Protein AF-A0A1V5KV08-F1 (afdb_monomer)

Foldseek 3Di:
DDDPQPVVVLVVVVVVCVVVDDPPDDDDDDDDDDDDDDDPVPDDDDPPDPDPPVVSVVVVVVVVVCCVVVHHPPDDDCSVPPDDPDDDDCVPPQFPCPPDPVSHDDDDDD

Structure (mmCIF, N/CA/C/O backbone):
data_AF-A0A1V5KV08-F1
#
_entry.id   AF-A0A1V5KV08-F1
#
loop_
_atom_site.group_PDB
_atom_site.id
_atom_site.type_symbol
_atom_site.label_atom_id
_atom_site.label_alt_id
_atom_site.label_comp_id
_atom_site.label_asym_id
_atom_site.label_entity_id
_atom_site.label_seq_id
_atom_site.pdbx_PDB_ins_code
_atom_site.Cartn_x
_atom_site.Cartn_y
_atom_site.Cartn_z
_atom_site.occupancy
_atom_site.B_iso_or_equiv
_atom_site.auth_seq_id
_atom_site.auth_comp_id
_atom_site.auth_asym_id
_atom_site.auth_atom_id
_atom_site.pdbx_PDB_model_num
ATOM 1 N N . MET A 1 1 ? 13.588 8.753 -2.373 1.00 74.88 1 MET A N 1
ATOM 2 C CA . MET A 1 1 ? 13.186 8.692 -3.792 1.00 74.88 1 MET A CA 1
ATOM 3 C C . MET A 1 1 ? 11.718 8.295 -3.872 1.00 74.88 1 MET A C 1
ATOM 5 O O . MET A 1 1 ? 11.296 7.537 -3.000 1.00 74.88 1 MET A O 1
ATOM 9 N N . PRO A 1 2 ? 10.944 8.788 -4.854 1.00 85.88 2 PRO A N 1
ATOM 10 C CA . PRO A 1 2 ? 9.620 8.244 -5.144 1.00 85.88 2 PRO A CA 1
ATOM 11 C C . PRO A 1 2 ? 9.732 6.748 -5.459 1.00 85.88 2 PRO A C 1
ATOM 13 O O . PRO A 1 2 ? 10.632 6.342 -6.193 1.00 85.88 2 PRO A O 1
ATOM 16 N N . THR A 1 3 ? 8.853 5.932 -4.882 1.00 88.56 3 THR A N 1
ATOM 17 C CA . THR A 1 3 ? 8.819 4.487 -5.121 1.00 88.56 3 THR A CA 1
ATOM 18 C C . THR A 1 3 ? 7.388 3.972 -5.089 1.00 88.56 3 THR A C 1
ATOM 20 O O . THR A 1 3 ? 6.570 4.427 -4.286 1.00 88.56 3 THR A O 1
ATOM 23 N N . ASP A 1 4 ? 7.103 3.019 -5.964 1.00 89.62 4 ASP A N 1
ATOM 24 C CA . ASP A 1 4 ? 5.879 2.224 -6.028 1.00 89.62 4 ASP A CA 1
ATOM 25 C C . ASP A 1 4 ? 6.129 0.753 -5.640 1.00 89.62 4 ASP A C 1
ATOM 27 O O . ASP A 1 4 ? 5.205 -0.061 -5.619 1.00 89.62 4 ASP A O 1
ATOM 31 N N . SER A 1 5 ? 7.368 0.403 -5.275 1.00 91.56 5 SER A N 1
ATOM 32 C CA . SER A 1 5 ? 7.755 -0.966 -4.943 1.00 91.56 5 SER A CA 1
ATOM 33 C C . SER A 1 5 ? 7.296 -1.336 -3.534 1.00 91.56 5 SER A C 1
ATOM 35 O O . SER A 1 5 ? 7.727 -0.758 -2.530 1.00 91.56 5 SER A O 1
ATOM 37 N N . THR A 1 6 ? 6.419 -2.335 -3.434 1.00 92.19 6 THR A N 1
ATOM 38 C CA . THR A 1 6 ? 5.808 -2.720 -2.150 1.00 92.19 6 THR A CA 1
ATOM 39 C C . THR A 1 6 ? 6.835 -3.281 -1.159 1.00 92.19 6 THR A C 1
ATOM 41 O O . THR A 1 6 ? 6.734 -3.035 0.043 1.00 92.19 6 THR A O 1
ATOM 44 N N . ASP A 1 7 ? 7.845 -4.007 -1.632 1.00 91.50 7 ASP A N 1
ATOM 45 C CA . ASP A 1 7 ? 8.939 -4.527 -0.805 1.00 91.50 7 ASP A CA 1
ATOM 46 C C . ASP A 1 7 ? 9.768 -3.405 -0.166 1.00 91.50 7 ASP A C 1
ATOM 48 O O . ASP A 1 7 ? 10.049 -3.450 1.034 1.00 91.50 7 ASP A O 1
ATOM 52 N N . GLU A 1 8 ? 10.104 -2.372 -0.936 1.00 92.19 8 GLU A N 1
ATOM 53 C CA . GLU A 1 8 ? 10.857 -1.215 -0.454 1.00 92.19 8 GLU A CA 1
ATOM 54 C C . GLU A 1 8 ? 10.038 -0.427 0.580 1.00 92.19 8 GLU A C 1
ATOM 56 O O . GLU A 1 8 ? 10.540 -0.094 1.660 1.00 92.19 8 GLU A O 1
ATOM 61 N N . LEU A 1 9 ? 8.740 -0.227 0.320 1.00 92.75 9 LEU A N 1
ATOM 62 C CA . LEU A 1 9 ? 7.818 0.388 1.280 1.00 92.75 9 LEU A CA 1
ATOM 63 C C . LEU A 1 9 ? 7.732 -0.409 2.589 1.00 92.75 9 LEU A C 1
ATOM 65 O O . LEU A 1 9 ? 7.761 0.184 3.672 1.00 92.75 9 LEU A O 1
ATOM 69 N N . ILE A 1 10 ? 7.669 -1.743 2.522 1.00 92.38 10 ILE A N 1
ATOM 70 C CA . ILE A 1 10 ? 7.677 -2.610 3.711 1.00 92.38 10 ILE A CA 1
ATOM 71 C C . ILE A 1 10 ? 8.979 -2.427 4.499 1.00 92.38 10 ILE A C 1
ATOM 73 O O . ILE A 1 10 ? 8.934 -2.248 5.720 1.00 92.38 10 ILE A O 1
ATOM 77 N N . GLN A 1 11 ? 10.132 -2.426 3.825 1.00 91.81 11 GLN A N 1
ATOM 78 C CA . GLN A 1 11 ? 11.428 -2.254 4.484 1.00 91.81 11 GLN A CA 1
ATOM 79 C C . GLN A 1 11 ? 11.529 -0.909 5.210 1.00 91.81 11 GLN A C 1
ATOM 81 O O . GLN A 1 11 ? 11.897 -0.875 6.390 1.00 91.81 11 GLN A O 1
ATOM 86 N N . TYR A 1 12 ? 11.168 0.193 4.547 1.00 92.50 12 TYR A N 1
ATOM 87 C CA . TYR A 1 12 ? 11.174 1.516 5.176 1.00 92.50 12 TYR A CA 1
ATOM 88 C C . TYR A 1 12 ? 10.189 1.606 6.341 1.00 92.50 12 TYR A C 1
ATOM 90 O O . TYR A 1 12 ? 10.519 2.169 7.387 1.00 92.50 12 TYR A O 1
ATOM 98 N N . SER A 1 13 ? 9.016 0.990 6.205 1.00 91.88 13 SER A N 1
ATOM 99 C CA . SER A 1 13 ? 8.001 0.969 7.260 1.00 91.88 13 SER A CA 1
ATOM 100 C C . SER A 1 13 ? 8.483 0.246 8.511 1.00 91.88 13 SER A C 1
ATOM 102 O O . SER A 1 13 ? 8.293 0.752 9.615 1.00 91.88 13 SER A O 1
ATOM 104 N N . ILE A 1 14 ? 9.151 -0.902 8.358 1.00 91.44 14 ILE A N 1
ATOM 105 C CA . ILE A 1 14 ? 9.721 -1.655 9.486 1.00 91.44 14 ILE A CA 1
ATOM 106 C C . ILE A 1 14 ? 10.834 -0.847 10.163 1.00 91.44 14 ILE A C 1
ATOM 108 O O . ILE A 1 14 ? 10.849 -0.739 11.391 1.00 91.44 14 ILE A O 1
ATOM 112 N N . ARG A 1 15 ? 11.732 -0.225 9.384 1.00 93.12 15 ARG A N 1
ATOM 113 C CA . ARG A 1 15 ? 12.794 0.642 9.932 1.00 93.12 15 ARG A CA 1
ATOM 114 C C . ARG A 1 15 ? 12.211 1.807 10.734 1.00 93.12 15 ARG A C 1
ATOM 116 O O . ARG A 1 15 ? 12.648 2.061 11.855 1.00 93.12 15 ARG A O 1
ATOM 123 N N . CYS A 1 16 ? 11.196 2.476 10.190 1.00 92.38 16 CYS A N 1
ATOM 124 C CA . CYS A 1 16 ? 10.503 3.569 10.868 1.00 92.38 16 CYS A CA 1
ATOM 125 C C . CYS A 1 16 ? 9.799 3.082 12.144 1.00 92.38 16 CYS A C 1
ATOM 127 O O . CYS A 1 16 ? 9.945 3.682 13.208 1.00 92.38 16 CYS A O 1
ATOM 129 N N . LEU A 1 17 ? 9.110 1.939 12.075 1.00 90.88 17 LEU A N 1
ATOM 130 C CA . LEU A 1 17 ? 8.443 1.339 13.228 1.00 90.88 17 LEU A CA 1
ATOM 131 C C . LEU A 1 17 ? 9.427 1.032 14.361 1.00 90.88 17 LEU A C 1
ATOM 133 O O . LEU A 1 17 ? 9.121 1.327 15.512 1.00 90.88 17 LEU A O 1
ATOM 137 N N . HIS A 1 18 ? 10.606 0.487 14.051 1.00 92.06 18 HIS A N 1
ATOM 138 C CA . HIS A 1 18 ? 11.644 0.222 15.051 1.00 92.06 18 HIS A CA 1
ATOM 139 C C . HIS A 1 18 ? 12.121 1.503 15.747 1.00 92.06 18 HIS A C 1
ATOM 141 O O . HIS A 1 18 ? 12.365 1.482 16.950 1.00 92.06 18 HIS A O 1
ATOM 147 N N . SER A 1 19 ? 12.209 2.621 15.021 1.00 93.12 19 SER A N 1
ATOM 148 C CA . SER A 1 19 ? 12.580 3.922 15.593 1.00 93.12 19 SER A CA 1
ATOM 149 C C . SER A 1 19 ? 11.474 4.527 16.469 1.00 93.12 19 SER A C 1
ATOM 151 O O . SER A 1 19 ? 11.764 5.155 17.487 1.00 93.12 19 SER A O 1
ATOM 153 N N . LEU A 1 20 ? 10.205 4.327 16.102 1.00 91.31 20 LEU A N 1
ATOM 154 C CA . LEU A 1 20 ? 9.048 4.877 16.819 1.00 91.31 20 LEU A CA 1
ATOM 155 C C . LEU A 1 20 ? 8.574 4.005 17.991 1.00 91.31 20 LEU A C 1
ATOM 157 O O . LEU A 1 20 ? 7.795 4.466 18.834 1.00 91.31 20 LEU A O 1
ATOM 161 N N . TYR A 1 21 ? 8.990 2.740 18.032 1.00 92.00 21 TYR A N 1
ATOM 162 C CA . TYR A 1 21 ? 8.546 1.787 19.037 1.00 92.00 21 TYR A CA 1
ATOM 163 C C . TYR A 1 21 ? 9.035 2.173 20.438 1.00 92.00 21 TYR A C 1
ATOM 165 O O . TYR A 1 21 ? 10.221 2.376 20.685 1.00 92.00 21 TYR A O 1
ATOM 173 N N . ARG A 1 22 ? 8.102 2.222 21.390 1.00 93.94 22 ARG A N 1
ATOM 174 C CA . ARG A 1 22 ? 8.356 2.490 22.805 1.00 93.94 22 ARG A CA 1
ATOM 175 C C . ARG A 1 22 ? 7.786 1.355 23.639 1.00 93.94 22 ARG A C 1
ATOM 177 O O . ARG A 1 22 ? 6.585 1.074 23.604 1.00 93.94 22 ARG A O 1
ATOM 184 N N . LYS A 1 23 ? 8.655 0.717 24.424 1.00 93.88 23 LYS A N 1
ATOM 185 C CA . LYS A 1 23 ? 8.261 -0.346 25.354 1.00 93.88 23 LYS A CA 1
ATOM 186 C C . LYS A 1 23 ? 7.228 0.191 26.353 1.00 93.88 23 LYS A C 1
ATOM 188 O O . LYS A 1 23 ? 7.359 1.304 26.847 1.00 93.88 23 LYS A O 1
ATOM 193 N N . GLY A 1 24 ? 6.212 -0.617 26.653 1.00 94.62 24 GLY A N 1
ATOM 194 C CA . GLY A 1 24 ? 5.156 -0.279 27.617 1.00 94.62 24 GLY A CA 1
ATOM 195 C C . GLY A 1 24 ? 3.917 0.392 27.016 1.00 94.62 24 GLY A C 1
ATOM 196 O O . GLY A 1 24 ? 2.912 0.518 27.708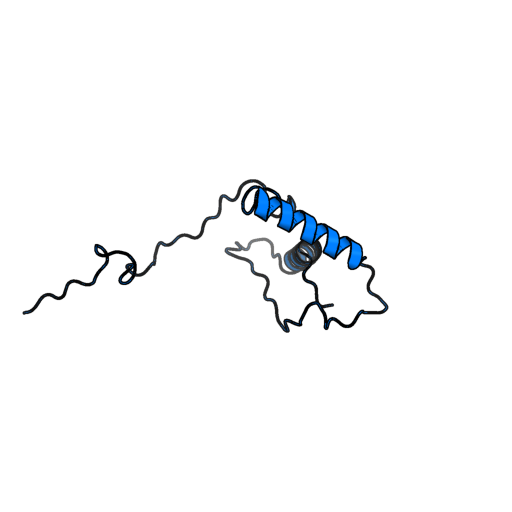 1.00 94.62 24 GLY A O 1
ATOM 197 N N . PHE A 1 25 ? 3.934 0.753 25.730 1.00 91.50 25 PHE A N 1
ATOM 198 C CA . PHE A 1 25 ? 2.769 1.314 25.043 1.00 91.50 25 PHE A CA 1
ATOM 199 C C . PHE A 1 25 ? 2.055 0.266 24.184 1.00 91.50 25 PHE A C 1
ATOM 201 O O . PHE A 1 25 ? 2.682 -0.580 23.544 1.00 91.50 25 PHE A O 1
ATOM 208 N N . ARG A 1 26 ? 0.717 0.338 24.148 1.00 87.44 26 ARG A N 1
ATOM 209 C CA . ARG A 1 26 ? -0.109 -0.446 23.220 1.00 87.44 26 ARG A CA 1
ATOM 210 C C . ARG A 1 26 ? -0.381 0.378 21.969 1.00 87.44 26 ARG A C 1
ATOM 212 O O . ARG A 1 26 ? -0.981 1.444 22.049 1.00 87.44 26 ARG A O 1
ATOM 219 N N . TYR A 1 27 ? 0.020 -0.147 20.820 1.00 85.00 27 TYR A N 1
ATOM 220 C CA . TYR A 1 27 ? -0.234 0.460 19.519 1.00 85.00 27 TYR A CA 1
ATOM 221 C C . TYR A 1 27 ? -1.509 -0.142 18.923 1.00 85.00 27 TYR A C 1
ATOM 223 O O . TYR A 1 27 ? -1.635 -1.360 18.832 1.00 85.00 27 TYR A O 1
ATOM 231 N N . TYR A 1 28 ? -2.469 0.706 18.546 1.00 80.06 28 TYR A N 1
ATOM 232 C CA . TYR A 1 28 ? -3.761 0.257 18.008 1.00 80.06 28 TYR A CA 1
ATOM 233 C C . TYR A 1 28 ? -3.762 0.135 16.479 1.00 80.06 28 TYR A C 1
ATOM 235 O O . TYR A 1 28 ? -4.354 -0.789 15.924 1.00 80.06 28 TYR A O 1
ATOM 243 N N . LYS A 1 29 ? -3.109 1.079 15.794 1.00 81.94 29 LYS A N 1
ATOM 244 C CA . LYS A 1 29 ? -2.989 1.125 14.336 1.00 81.94 29 LYS A CA 1
ATOM 245 C C . LYS A 1 29 ? -1.722 1.884 13.958 1.00 81.94 29 LYS A C 1
ATOM 247 O O . LYS A 1 29 ? -1.378 2.870 14.603 1.00 81.94 29 LYS A O 1
ATOM 252 N N . THR A 1 30 ? -1.076 1.445 12.891 1.00 81.50 30 THR A N 1
ATOM 253 C CA . THR A 1 30 ? -0.022 2.180 12.193 1.00 81.50 30 THR A CA 1
ATOM 254 C C . THR A 1 30 ? -0.449 2.374 10.742 1.00 81.50 30 THR A C 1
ATOM 256 O O . THR A 1 30 ? -1.261 1.610 10.212 1.00 81.50 30 THR A O 1
ATOM 259 N N . GLY A 1 31 ? 0.029 3.443 10.117 1.00 85.50 31 GLY A N 1
ATOM 260 C CA . GLY A 1 31 ? -0.288 3.765 8.733 1.00 85.50 31 GLY A CA 1
ATOM 261 C C . GLY A 1 31 ? 0.896 4.437 8.065 1.00 85.50 31 GLY A C 1
ATOM 262 O O . GLY A 1 31 ? 1.688 5.102 8.728 1.00 85.50 31 GLY A O 1
ATOM 263 N N . ILE A 1 32 ? 0.997 4.237 6.758 1.00 87.44 32 ILE A N 1
ATOM 264 C CA . ILE A 1 32 ? 1.952 4.923 5.896 1.00 87.44 32 ILE A CA 1
ATOM 265 C C . ILE A 1 32 ? 1.159 6.006 5.175 1.00 87.44 32 ILE A C 1
ATOM 267 O O . ILE A 1 32 ? 0.069 5.736 4.668 1.00 87.44 32 ILE A O 1
ATOM 271 N N . ILE A 1 33 ? 1.685 7.225 5.164 1.00 90.69 33 ILE A N 1
ATOM 272 C CA . ILE A 1 33 ? 1.113 8.336 4.410 1.00 90.69 33 ILE A CA 1
ATOM 273 C C . ILE A 1 33 ? 2.031 8.565 3.220 1.00 90.69 33 ILE A C 1
ATOM 275 O O . ILE A 1 33 ? 3.231 8.762 3.397 1.00 90.69 33 ILE A O 1
ATOM 279 N N . LEU A 1 34 ? 1.459 8.509 2.022 1.00 89.94 34 LEU A N 1
ATOM 280 C CA . LEU A 1 34 ? 2.152 8.870 0.796 1.00 89.94 34 LEU A CA 1
ATOM 281 C C . LEU A 1 34 ? 1.833 10.332 0.497 1.00 89.94 34 LEU A C 1
ATOM 283 O O . LEU A 1 34 ? 0.666 10.714 0.408 1.00 89.94 34 LEU A O 1
ATOM 287 N N . SER A 1 35 ? 2.873 11.140 0.380 1.00 90.06 35 SER A N 1
ATOM 288 C CA . SER A 1 35 ? 2.806 12.541 -0.024 1.00 90.06 35 SER A CA 1
ATOM 289 C C . SER A 1 35 ? 3.555 12.711 -1.339 1.00 90.06 35 SER A C 1
ATOM 291 O O . SER A 1 35 ? 4.482 11.949 -1.596 1.00 90.06 35 SER A O 1
ATOM 293 N N . ASP A 1 36 ? 3.183 13.723 -2.124 1.00 89.69 36 ASP A N 1
ATOM 294 C CA . ASP A 1 36 ? 3.869 14.076 -3.375 1.00 89.69 36 ASP A CA 1
ATOM 295 C C . ASP A 1 36 ? 3.893 12.926 -4.402 1.00 89.69 36 ASP A C 1
ATOM 297 O O . ASP A 1 36 ? 4.934 12.432 -4.832 1.00 89.69 36 ASP A O 1
ATOM 301 N N . LEU A 1 37 ? 2.697 12.437 -4.746 1.00 91.00 37 LEU A N 1
ATOM 302 C CA . LEU A 1 37 ? 2.538 11.396 -5.757 1.00 91.00 37 LEU A CA 1
ATOM 303 C C . LEU A 1 37 ? 2.886 11.958 -7.137 1.00 91.00 37 LEU A C 1
ATOM 305 O O . LEU A 1 37 ? 2.273 12.917 -7.602 1.00 91.00 37 LEU A O 1
ATOM 309 N N . VAL A 1 38 ? 3.823 11.299 -7.808 1.00 91.19 38 VAL A N 1
ATOM 310 C CA . VAL A 1 38 ? 4.274 11.639 -9.159 1.00 91.19 38 VAL A CA 1
ATOM 311 C C . VAL A 1 38 ? 3.921 10.526 -10.139 1.00 91.19 38 VAL A C 1
ATOM 313 O O . V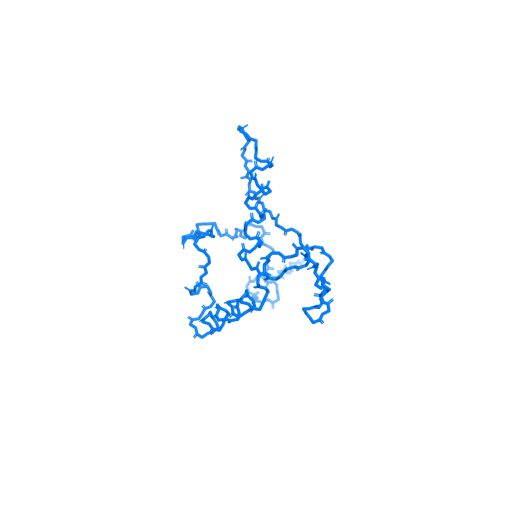AL A 1 38 ? 3.758 9.366 -9.757 1.00 91.19 38 VAL A O 1
ATOM 316 N N . SER A 1 39 ? 3.803 10.866 -11.424 1.00 89.88 39 SER A N 1
ATOM 317 C CA . SER A 1 39 ? 3.616 9.854 -12.464 1.00 89.88 39 SER A CA 1
ATOM 318 C C . SER A 1 39 ? 4.840 8.941 -12.547 1.00 89.88 39 SER A C 1
ATOM 320 O O . SER A 1 39 ? 5.971 9.426 -12.560 1.00 89.88 39 SER A O 1
ATOM 322 N N . ALA A 1 40 ? 4.625 7.630 -12.688 1.00 86.19 40 ALA A N 1
ATOM 323 C CA . ALA A 1 40 ? 5.704 6.643 -12.801 1.00 86.19 40 ALA A CA 1
ATOM 324 C C . ALA A 1 40 ? 6.657 6.915 -13.985 1.00 86.19 40 ALA A C 1
ATOM 326 O O . ALA A 1 40 ? 7.823 6.534 -13.944 1.00 86.19 40 ALA A O 1
ATOM 327 N N . ASN A 1 41 ? 6.182 7.608 -15.027 1.00 85.88 41 ASN A N 1
ATOM 328 C CA . ASN A 1 41 ? 6.990 7.989 -16.192 1.00 85.88 41 ASN A CA 1
ATOM 329 C C . ASN A 1 41 ? 7.753 9.314 -16.001 1.00 85.88 41 ASN A C 1
ATOM 331 O O . ASN A 1 41 ? 8.506 9.713 -16.885 1.00 85.88 41 ASN A O 1
ATOM 335 N N . GLN A 1 42 ? 7.536 10.014 -14.886 1.00 85.50 42 GLN A N 1
ATOM 336 C CA . GLN A 1 42 ? 8.108 11.331 -14.582 1.00 85.50 42 GLN A CA 1
ATOM 337 C C . GLN A 1 42 ? 8.986 11.297 -13.323 1.00 85.50 42 GLN A C 1
ATOM 339 O O . GLN A 1 42 ? 9.212 12.323 -12.685 1.00 85.50 42 GLN A O 1
ATOM 344 N N . VAL A 1 43 ? 9.484 10.117 -12.949 1.00 84.12 43 VAL A N 1
ATOM 345 C CA . VAL A 1 43 ? 10.389 9.969 -11.808 1.00 84.12 43 VAL A CA 1
ATOM 346 C C . VAL A 1 43 ? 11.809 10.298 -12.253 1.00 84.12 43 VAL A C 1
ATOM 348 O O . VAL A 1 43 ? 12.374 9.623 -13.112 1.00 84.12 43 VAL A O 1
ATOM 351 N N . GLN A 1 44 ? 12.399 11.328 -11.650 1.00 81.19 44 GLN A N 1
ATOM 352 C CA . GLN A 1 44 ? 13.819 11.611 -11.807 1.00 81.19 44 GLN A CA 1
ATOM 353 C C . GLN A 1 44 ? 14.638 10.540 -11.077 1.00 81.19 44 GLN A C 1
ATOM 355 O O . GLN A 1 44 ? 14.437 10.302 -9.885 1.00 81.19 44 GLN A O 1
ATOM 360 N N . SER A 1 45 ? 15.557 9.895 -11.793 1.00 79.69 45 SER A N 1
ATOM 361 C CA . SER A 1 45 ? 16.499 8.946 -11.199 1.00 79.69 45 SER A CA 1
ATOM 362 C C . SER A 1 45 ? 17.530 9.673 -10.338 1.00 79.69 45 SER A C 1
ATOM 364 O O . SER A 1 45 ? 17.987 10.762 -10.691 1.00 79.69 45 SER A O 1
ATOM 366 N N . ASP A 1 46 ? 17.905 9.056 -9.223 1.00 83.38 46 ASP A N 1
ATOM 367 C CA . ASP A 1 46 ? 18.976 9.533 -8.353 1.00 83.38 46 ASP A CA 1
ATOM 368 C C . ASP A 1 46 ? 20.289 8.803 -8.676 1.00 83.38 46 ASP A C 1
ATOM 370 O O . ASP A 1 46 ? 20.292 7.610 -8.980 1.00 83.38 46 A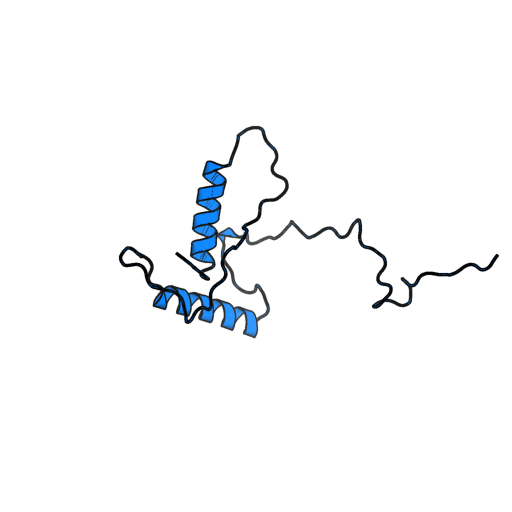SP A O 1
ATOM 374 N N . LEU A 1 47 ? 21.413 9.517 -8.604 1.00 85.81 47 LEU A N 1
ATOM 375 C CA . LEU A 1 47 ? 22.745 8.969 -8.880 1.00 85.81 47 LEU A CA 1
ATOM 376 C C . LEU A 1 47 ? 23.177 7.952 -7.812 1.00 85.81 47 LEU A C 1
ATOM 378 O O . LEU A 1 47 ? 23.964 7.052 -8.095 1.00 85.81 47 LEU A O 1
ATOM 382 N N . PHE A 1 4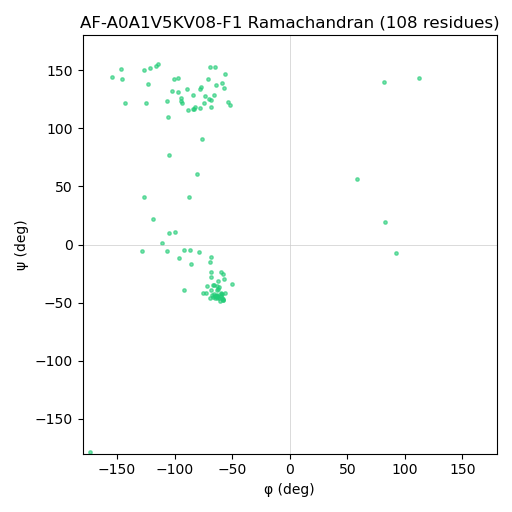8 ? 22.665 8.102 -6.590 1.00 88.81 48 PHE A N 1
ATOM 38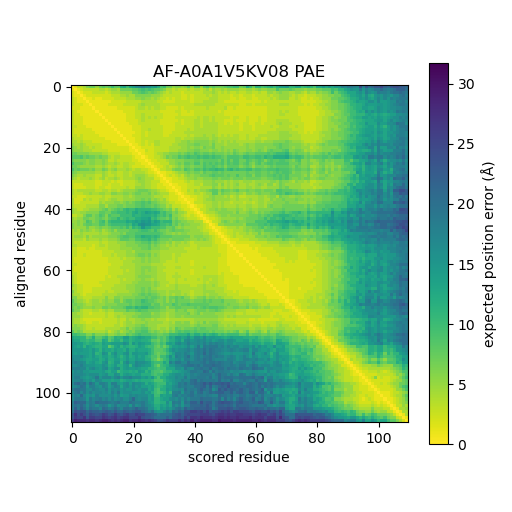3 C CA . PHE A 1 48 ? 22.988 7.245 -5.447 1.00 88.81 48 PHE A CA 1
ATOM 384 C C . PHE A 1 48 ? 21.930 6.171 -5.182 1.00 88.81 48 PHE A C 1
ATOM 386 O O . PHE A 1 48 ? 21.963 5.509 -4.140 1.00 88.81 48 PHE A O 1
ATOM 393 N N . ASP A 1 49 ? 20.991 5.983 -6.110 1.00 85.56 49 ASP A N 1
ATOM 394 C CA . ASP A 1 49 ? 20.013 4.915 -6.000 1.00 85.56 49 ASP A CA 1
ATOM 395 C C . ASP A 1 49 ? 20.698 3.558 -6.176 1.00 85.56 49 ASP A C 1
ATOM 397 O O . ASP A 1 49 ? 21.291 3.248 -7.207 1.00 85.56 49 ASP A O 1
ATOM 401 N N . THR A 1 50 ? 20.626 2.738 -5.134 1.00 85.75 50 THR A N 1
ATOM 402 C CA . THR A 1 50 ? 21.235 1.401 -5.117 1.00 85.75 50 THR A CA 1
ATOM 403 C C . THR A 1 50 ? 20.263 0.319 -5.580 1.00 85.75 50 THR A C 1
ATOM 405 O O . THR A 1 50 ? 20.646 -0.847 -5.692 1.00 85.75 50 THR A O 1
ATOM 408 N N . MET A 1 51 ? 19.004 0.685 -5.835 1.00 85.06 51 MET A N 1
ATOM 409 C CA . MET A 1 51 ? 17.957 -0.250 -6.209 1.00 85.06 51 MET A CA 1
ATOM 410 C C . MET A 1 51 ? 17.896 -0.447 -7.725 1.00 85.06 51 MET A C 1
ATOM 412 O O . MET A 1 51 ? 17.826 0.504 -8.499 1.00 85.06 51 MET A O 1
ATOM 416 N N . ASP A 1 52 ? 17.813 -1.703 -8.161 1.00 89.38 52 ASP A N 1
ATOM 417 C CA . ASP A 1 52 ? 17.497 -2.024 -9.553 1.00 89.38 52 ASP A CA 1
ATOM 418 C C . ASP A 1 52 ? 15.996 -1.812 -9.811 1.00 89.38 52 ASP A C 1
ATOM 420 O O . ASP A 1 52 ? 15.161 -2.706 -9.619 1.00 89.38 52 ASP A O 1
ATOM 424 N N . ARG A 1 53 ? 15.653 -0.594 -10.245 1.00 87.69 53 ARG A N 1
ATOM 425 C CA . ARG A 1 53 ? 14.273 -0.173 -10.535 1.00 87.69 53 ARG A CA 1
ATOM 426 C C . ARG A 1 53 ? 13.626 -0.984 -11.655 1.00 87.69 53 ARG A C 1
ATOM 428 O O . ARG A 1 53 ? 12.421 -1.225 -11.612 1.00 87.69 53 ARG A O 1
ATOM 435 N N . VAL A 1 54 ? 14.400 -1.452 -12.636 1.00 89.94 54 VAL A N 1
ATOM 436 C CA . VAL A 1 54 ? 13.870 -2.259 -13.749 1.00 89.94 54 VAL A CA 1
ATOM 437 C C . VAL A 1 54 ? 13.445 -3.631 -13.242 1.00 89.94 54 VAL A C 1
ATOM 439 O O . VAL A 1 54 ? 12.345 -4.100 -13.550 1.00 89.94 54 VAL A O 1
ATOM 442 N N . LYS A 1 55 ? 14.291 -4.273 -12.434 1.00 92.19 55 LYS A N 1
ATOM 443 C CA . LYS A 1 55 ? 13.973 -5.565 -11.821 1.00 92.19 55 LYS A CA 1
ATOM 444 C C . LYS A 1 55 ? 12.803 -5.461 -10.846 1.00 92.19 55 LYS A C 1
ATOM 446 O O . LYS A 1 55 ? 11.913 -6.309 -10.898 1.00 92.19 55 LYS A O 1
ATOM 451 N N . SER A 1 56 ? 12.789 -4.433 -9.996 1.00 91.81 56 SER A N 1
ATOM 452 C CA . SER A 1 56 ? 11.688 -4.168 -9.060 1.00 91.81 56 SER A CA 1
ATOM 453 C C . SER A 1 56 ? 10.358 -3.991 -9.807 1.00 91.81 56 SER A C 1
ATOM 455 O O . SER A 1 56 ? 9.396 -4.700 -9.506 1.00 91.81 56 SER A O 1
ATOM 457 N N . LYS A 1 57 ? 10.326 -3.175 -10.869 1.00 92.25 57 LYS A N 1
ATOM 458 C CA . LYS A 1 57 ? 9.125 -2.981 -11.696 1.00 92.25 57 LYS A CA 1
ATOM 459 C C . LYS A 1 57 ? 8.616 -4.288 -12.306 1.00 92.25 57 LYS A C 1
ATOM 461 O O . LYS A 1 57 ? 7.428 -4.581 -12.218 1.00 92.25 57 LYS A O 1
ATOM 466 N N . ARG A 1 58 ? 9.509 -5.100 -12.884 1.00 95.06 58 ARG A N 1
ATOM 467 C CA . ARG A 1 58 ? 9.147 -6.413 -13.453 1.00 95.06 58 ARG A CA 1
ATOM 468 C C . ARG A 1 58 ? 8.600 -7.369 -12.396 1.00 95.06 58 ARG A C 1
ATOM 470 O O . ARG A 1 58 ? 7.677 -8.125 -12.682 1.00 95.06 58 ARG A O 1
ATOM 477 N N . LEU A 1 59 ? 9.167 -7.345 -11.190 1.00 94.19 59 LEU A N 1
ATOM 478 C CA . LEU A 1 59 ? 8.683 -8.150 -10.073 1.00 94.19 59 LEU A CA 1
ATOM 479 C C . LEU A 1 59 ? 7.276 -7.718 -9.647 1.00 94.19 59 LEU A C 1
ATOM 481 O O . LEU A 1 59 ? 6.429 -8.588 -9.464 1.00 94.19 59 LEU A O 1
ATOM 485 N N . MET A 1 60 ? 7.030 -6.411 -9.500 1.00 94.38 60 MET A N 1
ATOM 486 C CA . MET A 1 60 ? 5.7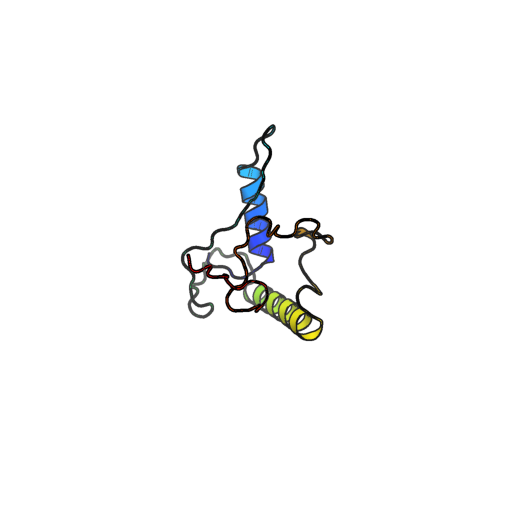09 -5.895 -9.123 1.00 94.38 60 MET A CA 1
ATOM 487 C C . MET A 1 60 ? 4.662 -6.254 -10.184 1.00 94.38 60 MET A C 1
ATOM 489 O O . MET A 1 60 ? 3.626 -6.810 -9.841 1.00 94.38 60 MET A O 1
ATOM 493 N N . GLN A 1 61 ? 4.988 -6.080 -11.470 1.00 95.19 61 GLN A N 1
ATOM 494 C CA . GLN A 1 61 ? 4.114 -6.479 -12.580 1.00 95.19 61 GLN A CA 1
ATOM 495 C C . GLN A 1 61 ? 3.767 -7.973 -12.547 1.00 95.19 61 GLN A C 1
ATOM 497 O O . GLN A 1 61 ? 2.599 -8.331 -12.637 1.00 95.19 61 GLN A O 1
ATOM 502 N N . ALA A 1 62 ? 4.757 -8.851 -12.361 1.00 95.31 62 ALA A N 1
ATOM 503 C CA . ALA A 1 62 ? 4.507 -10.289 -12.275 1.00 95.31 62 ALA A CA 1
ATOM 504 C C . ALA A 1 62 ? 3.636 -10.660 -11.059 1.00 95.31 62 ALA A C 1
ATOM 506 O O . ALA A 1 62 ? 2.815 -11.574 -11.131 1.00 95.31 62 ALA A O 1
ATOM 507 N N . LEU A 1 63 ? 3.813 -9.958 -9.936 1.00 94.31 63 LEU A N 1
ATOM 508 C CA . LEU A 1 63 ? 2.987 -10.118 -8.739 1.00 94.31 63 LEU A CA 1
ATOM 509 C C . LEU A 1 63 ? 1.524 -9.746 -9.009 1.00 94.31 63 LEU A C 1
ATOM 511 O O . LEU A 1 63 ? 0.620 -10.495 -8.625 1.00 94.31 63 LEU A O 1
ATOM 515 N N . ASP A 1 64 ? 1.312 -8.618 -9.679 1.00 94.38 64 ASP A N 1
ATOM 516 C CA . ASP A 1 64 ? -0.013 -8.115 -10.034 1.00 94.38 64 ASP A CA 1
ATOM 517 C C . ASP A 1 64 ? -0.698 -9.033 -11.051 1.00 94.38 64 ASP A C 1
ATOM 519 O O . ASP A 1 64 ? -1.825 -9.455 -10.814 1.00 94.38 64 ASP A O 1
ATOM 523 N N . GLU A 1 65 ? 0.004 -9.479 -12.098 1.0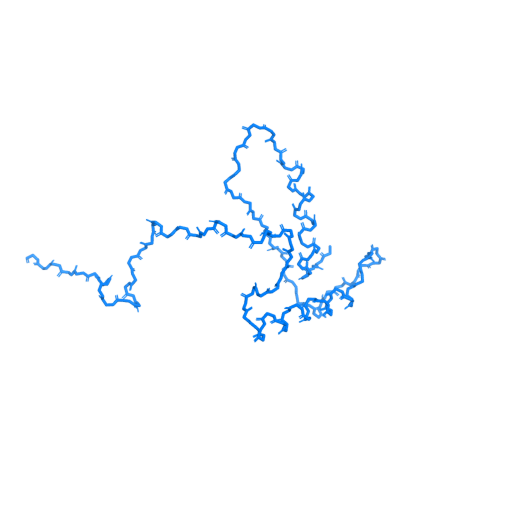0 96.31 65 GLU A N 1
ATOM 524 C CA . GLU A 1 65 ? -0.534 -10.413 -13.102 1.00 96.31 65 GLU A CA 1
ATOM 525 C C . GLU A 1 65 ? -1.050 -11.722 -12.483 1.00 96.31 65 GLU A C 1
ATOM 527 O O . GLU A 1 65 ? -2.110 -12.237 -12.857 1.00 96.31 65 GLU A O 1
ATOM 532 N N . VAL A 1 66 ? -0.318 -12.282 -11.514 1.00 96.62 66 VAL A N 1
ATOM 533 C CA . VAL A 1 66 ? -0.755 -13.494 -10.807 1.00 96.62 66 VAL A CA 1
ATOM 534 C C . VAL A 1 66 ? -1.986 -13.201 -9.950 1.00 96.62 66 VAL A C 1
ATOM 536 O O . VAL A 1 66 ? -2.932 -13.991 -9.944 1.00 96.62 66 VAL A O 1
ATOM 539 N N . ASN A 1 67 ? -2.005 -12.077 -9.236 1.00 95.31 67 ASN A N 1
ATOM 540 C CA . ASN A 1 67 ? -3.154 -11.695 -8.417 1.00 95.31 67 ASN A CA 1
ATOM 541 C C . ASN A 1 67 ? -4.397 -11.376 -9.265 1.00 95.31 67 ASN A C 1
ATOM 543 O O . ASN A 1 67 ? -5.503 -11.739 -8.867 1.00 95.31 67 ASN A O 1
ATOM 547 N N . ASP A 1 68 ? -4.237 -10.791 -10.447 1.00 95.88 68 ASP A N 1
ATOM 548 C CA . ASP A 1 68 ? -5.339 -10.528 -11.373 1.00 95.88 68 ASP A CA 1
ATOM 549 C C . ASP A 1 68 ? -5.910 -11.829 -11.946 1.00 95.88 68 ASP A C 1
ATOM 551 O O . ASP A 1 68 ? -7.128 -11.990 -12.057 1.00 95.88 68 ASP A O 1
ATOM 555 N N . ARG A 1 69 ? -5.043 -12.801 -12.256 1.00 96.56 69 ARG A N 1
ATOM 556 C CA . ARG A 1 69 ? -5.456 -14.086 -12.834 1.00 96.56 69 ARG A CA 1
ATOM 557 C C . ARG A 1 69 ? -6.108 -15.033 -11.827 1.00 96.56 69 ARG A C 1
ATOM 559 O O . ARG A 1 69 ? -7.055 -15.733 -12.182 1.00 96.56 69 ARG A O 1
ATOM 566 N N . PHE A 1 70 ? -5.573 -15.119 -10.612 1.00 94.94 70 PHE A N 1
ATOM 567 C CA . PHE A 1 70 ? -5.986 -16.124 -9.621 1.00 94.94 70 PHE A CA 1
ATOM 568 C C . PHE A 1 70 ? -6.828 -15.550 -8.475 1.00 94.94 70 PHE A C 1
ATOM 570 O O . PHE A 1 70 ? -7.376 -16.306 -7.673 1.00 94.94 70 PHE A O 1
ATOM 577 N N . GLY A 1 71 ? -6.989 -14.228 -8.432 1.00 91.94 71 GLY A N 1
ATOM 578 C CA . GLY A 1 71 ? -7.763 -13.512 -7.429 1.00 91.94 71 GLY A CA 1
ATOM 579 C C . GLY A 1 71 ? -6.878 -12.658 -6.522 1.00 91.94 71 GLY A C 1
ATOM 580 O O . GLY A 1 71 ? -5.765 -13.038 -6.145 1.00 91.94 71 GLY A O 1
ATOM 581 N N . SER A 1 72 ? -7.397 -11.486 -6.150 1.00 86.69 72 SER A N 1
ATOM 582 C CA . SER A 1 72 ? -6.674 -10.507 -5.338 1.00 86.69 72 SER A CA 1
ATOM 583 C C . SER A 1 72 ? -6.146 -11.121 -4.037 1.00 86.69 72 SER A C 1
ATOM 585 O O . SER A 1 72 ? -6.917 -11.572 -3.187 1.00 86.69 72 SER A O 1
ATOM 587 N N . GLY A 1 73 ? -4.830 -11.034 -3.837 1.00 84.00 73 GLY A N 1
ATOM 588 C CA . GLY A 1 73 ? -4.155 -11.525 -2.637 1.00 84.00 73 GLY A CA 1
ATOM 589 C C . GLY A 1 73 ? -3.839 -13.021 -2.659 1.00 84.00 73 GLY A C 1
ATOM 590 O O . GLY A 1 73 ? -3.594 -13.584 -1.593 1.00 84.00 73 GLY A O 1
ATOM 591 N N . THR A 1 74 ? -3.829 -13.648 -3.841 1.00 89.94 74 THR A N 1
ATOM 592 C CA . THR A 1 74 ? -3.329 -15.019 -4.035 1.00 89.94 74 THR A CA 1
ATOM 593 C C . THR A 1 74 ? -1.864 -15.127 -3.628 1.00 89.94 74 THR A C 1
ATOM 595 O O . THR A 1 74 ? -1.481 -16.053 -2.913 1.00 89.94 74 THR A O 1
ATOM 598 N N . ILE A 1 75 ? -1.052 -14.153 -4.042 1.00 91.62 75 ILE A N 1
ATOM 599 C CA . ILE A 1 75 ? 0.340 -14.027 -3.623 1.00 91.62 75 ILE A CA 1
ATOM 600 C C . ILE A 1 75 ? 0.611 -12.635 -3.063 1.00 91.62 75 ILE A C 1
ATOM 602 O O . ILE A 1 75 ? -0.006 -11.636 -3.433 1.00 91.62 75 ILE A O 1
ATOM 606 N N . GLY A 1 76 ? 1.553 -12.570 -2.132 1.00 90.81 76 GLY A N 1
ATOM 607 C CA . GLY A 1 76 ? 1.957 -11.326 -1.507 1.00 90.81 76 GLY A CA 1
ATOM 608 C C . GLY A 1 76 ? 3.150 -11.527 -0.591 1.00 90.81 76 GLY A C 1
ATOM 609 O O . GLY A 1 76 ? 3.690 -12.625 -0.451 1.00 90.81 76 GLY A O 1
ATOM 610 N N . PHE A 1 77 ? 3.563 -10.445 0.053 1.00 91.00 77 PHE A N 1
ATOM 611 C CA . PHE A 1 77 ? 4.734 -10.460 0.916 1.00 91.00 77 PHE A CA 1
ATOM 612 C C . PHE A 1 77 ? 4.458 -11.188 2.229 1.00 91.00 77 PHE A C 1
ATOM 614 O O . PHE A 1 77 ? 3.547 -10.824 2.973 1.00 91.00 77 PHE A O 1
ATOM 621 N N . ALA A 1 78 ? 5.317 -12.153 2.568 1.00 89.38 78 ALA A N 1
ATOM 622 C CA . ALA A 1 78 ? 5.247 -12.876 3.839 1.00 89.38 78 ALA A CA 1
ATOM 623 C C . ALA A 1 78 ? 5.321 -11.937 5.060 1.00 89.38 78 ALA A C 1
ATOM 625 O O . ALA A 1 78 ? 4.701 -12.207 6.087 1.00 89.38 78 ALA A O 1
ATOM 626 N N . ALA A 1 79 ? 6.011 -10.798 4.921 1.00 86.69 79 ALA A N 1
ATOM 627 C CA . ALA A 1 79 ? 6.097 -9.752 5.941 1.00 86.69 79 ALA A CA 1
ATOM 628 C C . ALA A 1 79 ? 4.730 -9.156 6.336 1.00 86.69 79 ALA A C 1
ATOM 630 O O . ALA A 1 79 ? 4.587 -8.654 7.447 1.00 86.69 79 ALA A O 1
ATOM 631 N N . ALA A 1 80 ? 3.714 -9.241 5.468 1.00 82.75 80 ALA A N 1
ATOM 632 C CA . ALA A 1 80 ? 2.351 -8.807 5.778 1.00 82.75 80 ALA A CA 1
ATOM 633 C C . ALA A 1 80 ? 1.560 -9.825 6.629 1.00 82.75 80 ALA A C 1
ATOM 635 O O . ALA A 1 80 ? 0.444 -9.530 7.061 1.00 82.75 80 ALA A O 1
ATOM 636 N N . GLY A 1 81 ? 2.127 -11.011 6.879 1.00 83.88 81 GLY A N 1
ATOM 637 C CA . GLY A 1 81 ? 1.488 -12.111 7.593 1.00 83.88 81 GLY A CA 1
ATOM 638 C C . GLY A 1 81 ? 0.560 -12.948 6.705 1.00 83.88 81 GLY A C 1
ATOM 639 O O . GLY A 1 81 ? -0.199 -12.430 5.889 1.00 83.88 81 GLY A O 1
ATOM 640 N N . ILE A 1 82 ? 0.602 -14.272 6.892 1.00 82.75 82 ILE A N 1
ATOM 641 C CA . ILE A 1 82 ? -0.214 -15.236 6.127 1.00 82.75 82 ILE A CA 1
ATOM 642 C C . ILE A 1 82 ? -1.684 -15.172 6.560 1.00 82.75 82 ILE A C 1
ATOM 644 O O . ILE A 1 82 ? -2.601 -15.210 5.745 1.00 82.75 82 ILE A O 1
ATOM 648 N N . LYS A 1 83 ? -1.924 -15.065 7.871 1.00 79.19 83 LYS A N 1
ATOM 649 C CA . LYS A 1 83 ? -3.267 -14.904 8.431 1.00 79.19 83 LYS A CA 1
ATOM 650 C C . LYS A 1 83 ? -3.516 -13.425 8.683 1.00 79.19 83 LYS A C 1
ATOM 652 O O . LYS A 1 83 ? -2.710 -12.768 9.335 1.00 79.19 83 LYS A O 1
ATOM 657 N N . ARG A 1 84 ? -4.665 -12.924 8.227 1.00 70.94 84 ARG A N 1
ATOM 658 C CA . ARG A 1 84 ? -5.147 -11.560 8.492 1.00 70.94 84 ARG A CA 1
ATOM 659 C C . ARG A 1 84 ? -6.273 -11.599 9.534 1.00 70.94 84 ARG A C 1
ATOM 661 O O . ARG A 1 84 ? -7.441 -11.520 9.163 1.00 70.94 84 ARG A O 1
ATOM 668 N N . PRO A 1 85 ? -5.965 -11.760 10.837 1.00 69.50 85 PRO A N 1
ATOM 669 C CA . PRO A 1 85 ? -6.995 -11.813 11.877 1.00 69.50 85 PRO A CA 1
ATOM 670 C C . PRO A 1 85 ? -7.695 -10.461 12.061 1.00 69.50 85 PRO A C 1
ATOM 672 O O . PRO A 1 85 ? -8.821 -10.395 12.552 1.00 69.50 85 PRO A O 1
ATO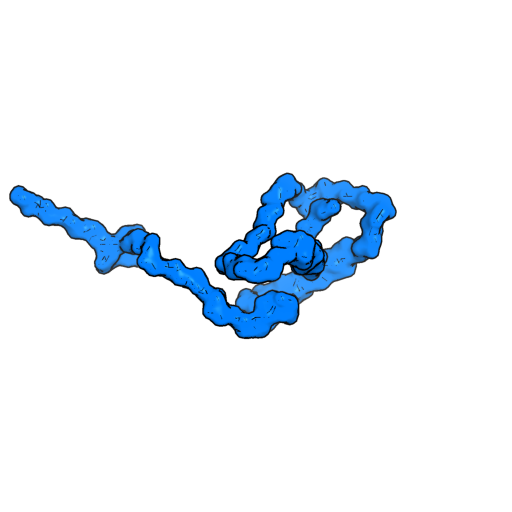M 675 N N . TRP A 1 86 ? -7.029 -9.369 11.679 1.00 69.88 86 TRP A N 1
ATOM 676 C CA . TRP A 1 86 ? -7.585 -8.032 11.769 1.00 69.88 86 TRP A CA 1
ATOM 677 C C . TRP A 1 86 ? -8.466 -7.740 10.555 1.00 69.88 86 TRP A C 1
ATOM 679 O O . TRP A 1 86 ? -8.000 -7.692 9.418 1.00 69.88 86 TRP A O 1
ATOM 689 N N . ARG A 1 87 ? -9.755 -7.528 10.814 1.00 70.94 87 ARG A N 1
ATOM 690 C CA . ARG A 1 87 ? -10.753 -7.124 9.825 1.00 70.94 87 ARG A CA 1
ATOM 691 C C . ARG A 1 87 ? -11.393 -5.829 10.295 1.00 70.94 87 ARG A C 1
ATOM 693 O O . ARG A 1 87 ? -11.710 -5.690 11.479 1.00 70.94 87 ARG A O 1
ATOM 700 N N . THR A 1 88 ? -11.598 -4.895 9.370 1.00 71.00 88 THR A N 1
ATOM 701 C CA . THR A 1 88 ? -12.308 -3.643 9.646 1.00 71.00 88 THR A CA 1
ATOM 702 C C . THR A 1 88 ? -13.652 -3.951 10.304 1.00 71.00 88 THR A C 1
ATOM 704 O O . THR A 1 88 ? -14.486 -4.659 9.736 1.00 71.00 88 THR A O 1
ATOM 707 N N . LYS A 1 89 ? -13.852 -3.445 11.525 1.00 75.06 89 LYS A N 1
ATOM 708 C CA . LYS A 1 89 ? -15.109 -3.592 12.264 1.00 75.06 89 LYS A CA 1
ATOM 709 C C . LYS A 1 89 ? -16.040 -2.443 11.895 1.00 75.06 89 LYS A C 1
ATOM 711 O O . LYS A 1 89 ? -15.761 -1.292 12.211 1.00 75.06 89 LYS A O 1
ATOM 716 N N . PHE A 1 90 ? -17.167 -2.757 11.267 1.00 77.25 90 PHE A N 1
ATOM 717 C CA . PHE A 1 90 ? -18.194 -1.783 10.885 1.00 77.25 90 PHE A CA 1
ATOM 718 C C . PHE A 1 90 ? -19.212 -1.534 12.012 1.00 77.25 90 PHE A C 1
ATOM 720 O O . PHE A 1 90 ? -20.405 -1.418 11.759 1.00 77.25 90 PHE A O 1
ATOM 727 N N . ASN A 1 91 ? -18.758 -1.448 13.268 1.00 79.38 91 ASN A N 1
ATOM 728 C CA . ASN A 1 91 ? -19.649 -1.353 14.436 1.00 79.38 91 ASN A CA 1
ATOM 729 C C . ASN A 1 91 ? -20.409 -0.016 14.528 1.00 79.38 91 ASN A C 1
ATOM 731 O O . ASN A 1 91 ? -21.350 0.102 15.302 1.00 79.38 91 ASN A O 1
ATOM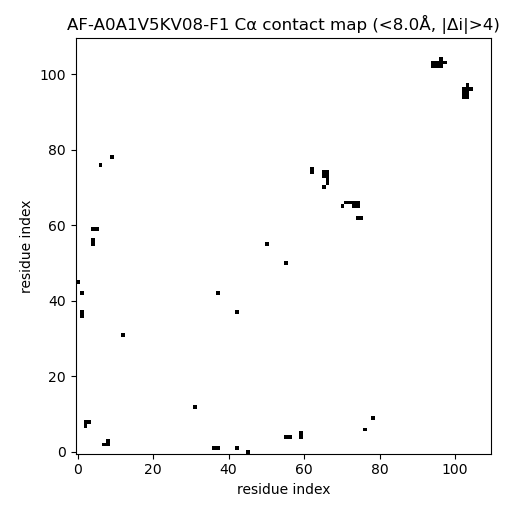 735 N N . ARG A 1 92 ? -19.986 0.999 13.767 1.00 82.06 92 ARG A N 1
ATOM 736 C CA . ARG A 1 92 ? -20.609 2.331 13.692 1.00 82.06 92 ARG A CA 1
ATOM 737 C C . ARG A 1 92 ? -20.921 2.723 12.250 1.00 82.06 92 ARG A C 1
ATOM 739 O O . ARG A 1 92 ? -20.649 3.841 11.825 1.00 82.06 92 ARG A O 1
ATOM 746 N N . LYS A 1 93 ? -21.413 1.772 11.461 1.00 85.44 93 LYS A N 1
ATOM 747 C CA . LYS A 1 93 ? -21.856 2.056 10.098 1.00 85.44 93 LYS A CA 1
ATOM 748 C C . LYS A 1 93 ? -23.229 2.732 10.145 1.00 85.44 93 LYS A C 1
ATOM 750 O O . LYS A 1 93 ? -24.098 2.276 10.882 1.00 85.44 93 LYS A O 1
ATOM 755 N N . SER A 1 94 ? -23.430 3.787 9.358 1.00 84.94 94 SER A N 1
ATOM 756 C CA . SER A 1 94 ? -24.779 4.277 9.074 1.00 84.94 94 SER A CA 1
ATOM 757 C C . SER A 1 94 ? -25.571 3.226 8.275 1.00 84.94 94 SER A C 1
ATOM 759 O O . SER A 1 94 ? -24.964 2.424 7.551 1.00 84.94 94 SER A O 1
ATOM 761 N N . PRO A 1 95 ? -26.910 3.209 8.379 1.00 87.06 95 PRO A N 1
ATOM 762 C CA . PRO A 1 95 ? -27.735 2.355 7.535 1.00 87.06 95 PRO A CA 1
ATOM 763 C C . PRO A 1 95 ? -27.480 2.627 6.046 1.00 87.06 95 PRO A C 1
ATOM 765 O O . PRO A 1 95 ? -27.156 3.744 5.628 1.00 87.06 95 PRO A O 1
ATOM 768 N N . ARG A 1 96 ? -27.587 1.582 5.231 1.00 89.94 96 ARG A N 1
ATOM 769 C CA . ARG A 1 96 ? -27.342 1.587 3.785 1.00 89.94 96 ARG A CA 1
ATOM 770 C C . ARG A 1 96 ? -28.534 2.123 3.003 1.00 89.94 96 ARG A C 1
ATOM 772 O O . ARG A 1 96 ? -29.046 1.444 2.117 1.00 89.94 96 ARG A O 1
ATOM 779 N N . TYR A 1 97 ? -28.901 3.371 3.265 1.00 88.62 97 TYR A N 1
ATOM 780 C CA . TYR A 1 97 ? -30.069 4.018 2.663 1.00 88.62 97 TYR A CA 1
ATOM 781 C C . TYR A 1 97 ? -30.139 3.889 1.129 1.00 88.62 97 TYR A C 1
ATOM 783 O O . TYR A 1 97 ? -31.218 3.775 0.572 1.00 88.62 97 TYR A O 1
ATOM 791 N N . THR A 1 98 ? -28.999 3.881 0.431 1.00 87.62 98 THR A N 1
ATOM 792 C CA . THR A 1 98 ? -28.953 3.846 -1.043 1.00 87.62 98 THR A CA 1
ATOM 793 C C . THR A 1 98 ? -28.774 2.455 -1.644 1.00 87.62 98 THR A C 1
ATOM 795 O O . THR A 1 98 ? -28.875 2.301 -2.856 1.00 87.62 98 THR A O 1
ATOM 798 N N . THR A 1 99 ? -28.451 1.445 -0.833 1.00 89.38 99 THR A N 1
ATOM 799 C CA . THR A 1 99 ? -28.070 0.108 -1.337 1.00 89.38 99 THR A CA 1
ATOM 800 C C . THR A 1 99 ? -28.856 -1.035 -0.702 1.00 89.38 99 THR A C 1
ATOM 802 O O . THR A 1 99 ? -28.707 -2.177 -1.132 1.00 89.38 99 THR A O 1
ATOM 805 N N . ARG A 1 100 ? -29.698 -0.756 0.301 1.00 88.81 100 ARG A N 1
ATOM 806 C CA . ARG A 1 100 ? -30.624 -1.720 0.900 1.00 88.81 100 ARG A CA 1
ATOM 807 C C . ARG A 1 100 ? -31.938 -1.051 1.277 1.00 88.81 100 ARG A C 1
ATOM 809 O O . ARG A 1 100 ? -31.950 -0.148 2.106 1.00 88.81 100 ARG A O 1
ATOM 816 N N . TRP A 1 101 ? -33.022 -1.571 0.709 1.00 89.38 101 TRP A N 1
ATOM 817 C CA . TRP A 1 101 ? -34.385 -1.107 0.961 1.00 89.38 101 TRP A CA 1
ATOM 818 C C . TRP A 1 101 ? -34.780 -1.231 2.440 1.00 89.38 101 TRP A C 1
ATOM 820 O O . TRP A 1 101 ? -35.294 -0.271 2.999 1.00 89.38 101 TRP A O 1
ATOM 830 N N . ASP A 1 102 ? -34.416 -2.332 3.105 1.00 91.06 102 ASP A N 1
ATOM 831 C CA . ASP A 1 102 ? -34.725 -2.572 4.531 1.00 91.06 102 ASP A CA 1
ATOM 832 C C . ASP A 1 102 ? -33.976 -1.641 5.502 1.00 91.06 102 ASP A C 1
ATOM 834 O O . ASP A 1 102 ? -34.225 -1.643 6.703 1.00 91.06 102 ASP A O 1
ATOM 838 N N . GLU A 1 103 ? -32.993 -0.886 5.005 1.00 90.94 103 GLU A N 1
ATOM 839 C CA . GLU A 1 103 ? -32.194 0.048 5.801 1.00 90.94 103 GLU A CA 1
ATOM 840 C C . GLU A 1 103 ? -32.614 1.514 5.538 1.00 90.94 103 GLU A C 1
ATOM 842 O O . GLU A 1 103 ? -31.911 2.428 5.973 1.00 90.94 103 GLU A O 1
ATOM 847 N N . LEU A 1 104 ? -33.729 1.755 4.827 1.00 89.88 104 LEU A N 1
ATOM 848 C CA . LEU A 1 104 ? -34.293 3.088 4.578 1.00 89.88 104 LEU A CA 1
ATOM 849 C C . LEU A 1 104 ? -34.863 3.728 5.853 1.00 89.88 104 LEU A C 1
ATOM 851 O O . LEU A 1 104 ? -35.292 3.055 6.784 1.00 89.88 104 LEU A O 1
ATOM 855 N N . ARG A 1 105 ? -34.868 5.065 5.895 1.00 84.50 105 ARG A N 1
ATOM 856 C CA . ARG A 1 105 ? -35.495 5.808 6.994 1.00 84.50 105 ARG A CA 1
ATOM 857 C C . ARG A 1 105 ? -37.014 5.754 6.867 1.00 84.50 105 ARG A C 1
ATOM 859 O O . ARG A 1 105 ? -37.558 6.250 5.885 1.00 84.50 105 ARG A O 1
ATOM 866 N N . GLU A 1 106 ? -37.676 5.237 7.892 1.00 84.38 106 GLU A N 1
ATOM 867 C CA . GLU A 1 106 ? -39.123 5.360 8.054 1.00 84.38 106 GLU A CA 1
ATOM 868 C C . GLU A 1 106 ? -39.465 6.758 8.586 1.00 84.38 106 GLU A C 1
ATOM 870 O O . GLU A 1 106 ? -38.815 7.268 9.503 1.00 84.38 106 GLU A O 1
ATOM 875 N N . VAL A 1 107 ? -40.463 7.403 7.980 1.00 83.25 107 VAL A N 1
ATOM 876 C CA . VAL A 1 107 ? -40.978 8.702 8.428 1.00 83.25 107 VAL A CA 1
ATOM 877 C C . VAL A 1 107 ? -42.322 8.458 9.098 1.00 83.25 107 VAL A C 1
ATOM 879 O O . VAL A 1 107 ? -43.297 8.132 8.427 1.00 83.25 107 VAL A O 1
ATOM 882 N N . THR A 1 108 ? -42.378 8.618 10.419 1.00 69.88 108 THR A N 1
ATOM 883 C CA . THR A 1 108 ? -43.639 8.591 11.165 1.00 69.88 108 THR A CA 1
ATOM 884 C C . THR A 1 108 ? -44.262 9.980 11.113 1.00 69.88 108 THR A C 1
ATOM 886 O O . THR A 1 108 ? -43.668 10.948 11.589 1.00 69.88 108 THR A O 1
ATOM 889 N N . VAL A 1 109 ? -45.438 10.086 10.500 1.00 68.62 109 VAL A N 1
ATOM 890 C CA . VAL A 1 109 ? -46.230 11.320 10.484 1.00 68.62 109 VAL A CA 1
ATOM 891 C C . VAL A 1 109 ? -47.043 11.369 11.779 1.00 68.62 109 VAL A C 1
ATOM 893 O O . VAL A 1 109 ? -47.668 10.370 12.134 1.00 68.62 109 VAL A O 1
ATOM 896 N N . ALA A 1 110 ? -46.952 12.490 12.499 1.00 56.84 110 ALA A N 1
ATOM 897 C CA . ALA A 1 110 ? -47.695 12.756 13.732 1.00 56.84 110 ALA A CA 1
ATOM 898 C C . ALA A 1 110 ? -49.144 13.170 13.447 1.00 56.84 110 ALA A C 1
ATOM 900 O O . ALA A 1 110 ? -49.363 13.835 12.408 1.00 56.84 110 ALA A O 1
#

pLDDT: mean 87.32, std 7.14, range [56.84, 96.62]

Radius of gyration: 21.09 Å; Cα contacts (8 Å, |Δi|>4): 33; chains: 1; bounding box: 71×30×44 Å

Mean predicted aligned error: 8.64 Å

Solvent-accessible surface area (backbone atoms only — not comparable to full-atom values): 7767 Å² total; per-residue (Å²): 129,94,77,88,53,65,69,59,53,50,53,54,48,52,56,51,46,63,72,71,61,57,91,95,64,88,82,90,79,86,84,87,83,89,73,87,88,72,58,88,92,70,66,81,83,62,94,82,63,86,71,64,60,69,60,50,51,53,49,53,51,55,50,48,55,51,15,71,73,73,36,86,72,70,64,79,64,71,91,74,48,92,70,76,88,80,67,92,77,72,86,83,61,76,70,46,56,90,82,34,80,95,39,46,87,82,82,86,82,131

Sequence (110 aa):
MPTDSTDELIQYSIRCLHSLYRKGFRYYKTGIILSDLVSANQVQSDLFDTMDRVKSKRLMQALDEVNDRFGSGTIGFAAAGIKRPWRTKFNRKSPRYTTRWDELREVTVA

Secondary structure (DSSP, 8-state):
-----HHHHHHHHHHHHHHH--TTPPP--------S---GGGPPPPTT--S-HHHHHHHHHHHHHHHHHH-TTSS--GGG-S--------TTPPP-TTT-GGGSPP----